Protein AF-A0A1B6M1L8-F1 (afdb_monomer)

Radius of gyration: 49.93 Å; Cα contacts (8 Å, |Δi|>4): 159; chains: 1; bounding box: 128×31×107 Å

Secondary structure (DSSP, 8-state):
-EEETTTTEEEPPPTTEEEESSSSTTSEEEEPTT-EEETTTTEEEPBP-TT--SS-BPBPTTT--B-S--GGG-----HHHHHHHHHHHHHHHHHHHHHHHHHHHHHHHHHHHHHHHHHHHHHHHHHHHHHHHHHHHHT---PPP--------------------------

Structure (mmCIF, N/CA/C/O backbone):
data_AF-A0A1B6M1L8-F1
#
_entry.id   AF-A0A1B6M1L8-F1
#
loop_
_atom_site.group_PDB
_atom_site.id
_atom_site.type_symbol
_atom_site.label_atom_id
_atom_site.label_alt_id
_atom_site.label_comp_id
_atom_site.label_asym_id
_atom_site.label_entity_id
_atom_site.label_seq_id
_atom_site.pdbx_PDB_ins_code
_atom_site.Cartn_x
_atom_site.Cartn_y
_atom_site.Cartn_z
_atom_site.occupancy
_atom_site.B_iso_or_equiv
_atom_site.auth_seq_id
_atom_site.auth_comp_id
_atom_site.auth_asym_id
_atom_site.auth_atom_id
_atom_site.pdbx_PDB_model_num
ATOM 1 N N . GLN A 1 1 ? -2.623 5.734 -15.843 1.00 91.81 1 GLN A N 1
ATOM 2 C CA . GLN A 1 1 ? -3.481 6.559 -14.966 1.00 91.81 1 GLN A CA 1
ATOM 3 C C . GLN A 1 1 ? -4.361 5.605 -14.176 1.00 91.81 1 GLN A C 1
ATOM 5 O O . GLN A 1 1 ? -4.711 4.572 -14.736 1.00 91.81 1 GLN A O 1
ATOM 10 N N . TYR A 1 2 ? -4.683 5.914 -12.923 1.00 94.75 2 TYR A N 1
ATOM 11 C CA . TYR A 1 2 ? -5.640 5.148 -12.122 1.00 94.75 2 TYR A CA 1
ATOM 12 C C . TYR A 1 2 ? -6.739 6.077 -11.604 1.00 94.75 2 TYR A C 1
ATOM 14 O O . TYR A 1 2 ? -6.534 7.287 -11.491 1.00 94.75 2 TYR A O 1
ATOM 22 N N . TYR A 1 3 ? -7.908 5.514 -11.327 1.00 96.12 3 TYR A N 1
ATOM 23 C CA . TYR A 1 3 ? -9.017 6.248 -10.734 1.00 96.12 3 TYR A CA 1
ATOM 24 C C . TYR A 1 3 ? -8.906 6.211 -9.210 1.00 96.12 3 TYR A C 1
ATOM 26 O O . TYR A 1 3 ? -8.749 5.129 -8.648 1.00 96.12 3 TYR A O 1
ATOM 34 N N . ASP A 1 4 ? -8.984 7.369 -8.554 1.00 95.81 4 ASP A N 1
ATOM 35 C CA . ASP A 1 4 ? -8.888 7.493 -7.098 1.00 95.81 4 ASP A CA 1
ATOM 36 C C . ASP A 1 4 ? -10.272 7.797 -6.486 1.00 95.81 4 ASP A C 1
ATOM 38 O O . ASP A 1 4 ? -10.700 8.956 -6.507 1.00 95.81 4 ASP A O 1
ATOM 42 N N . PRO A 1 5 ? -11.000 6.800 -5.938 1.00 93.69 5 PRO A N 1
ATOM 43 C CA . PRO A 1 5 ? -12.381 6.981 -5.477 1.00 93.69 5 PRO A CA 1
ATOM 44 C C . PRO A 1 5 ? -12.581 8.066 -4.401 1.00 93.69 5 PRO A C 1
ATOM 46 O O . PRO A 1 5 ? -13.566 8.801 -4.502 1.00 93.69 5 PRO A O 1
ATOM 49 N N . PRO A 1 6 ? -11.683 8.230 -3.404 1.00 93.44 6 PRO A N 1
ATOM 50 C CA . PRO A 1 6 ? -11.754 9.318 -2.429 1.00 93.44 6 PRO A CA 1
ATOM 51 C C . PRO A 1 6 ? -11.727 10.718 -3.044 1.00 93.44 6 PRO A C 1
ATOM 53 O O . PRO A 1 6 ? -12.376 11.620 -2.522 1.00 93.44 6 PRO A O 1
ATOM 56 N N . THR A 1 7 ? -10.977 10.917 -4.133 1.00 94.50 7 THR A N 1
ATOM 57 C CA . THR A 1 7 ? -10.842 12.237 -4.771 1.00 94.50 7 THR A C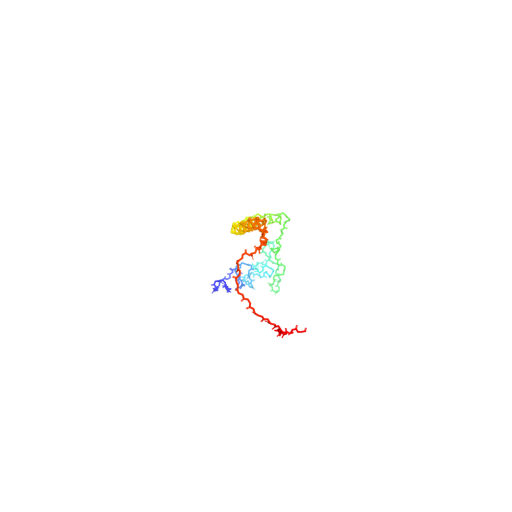A 1
ATOM 58 C C . THR A 1 7 ? -11.657 12.383 -6.055 1.00 94.50 7 THR A C 1
ATOM 60 O O . THR A 1 7 ? -11.756 13.489 -6.573 1.00 94.50 7 THR A O 1
ATOM 63 N N . GLN A 1 8 ? -12.273 11.299 -6.546 1.00 96.00 8 GLN A N 1
ATOM 64 C CA . GLN A 1 8 ? -13.060 11.248 -7.789 1.00 96.00 8 GLN A CA 1
ATOM 65 C C . GLN A 1 8 ? -12.276 11.758 -9.014 1.00 96.00 8 GLN A C 1
ATOM 67 O O . GLN A 1 8 ? -12.839 12.307 -9.959 1.00 96.00 8 GLN A O 1
ATOM 72 N N . LEU A 1 9 ? -10.951 11.598 -8.993 1.00 95.69 9 LEU A N 1
ATOM 73 C CA . LEU A 1 9 ? -10.034 12.117 -10.004 1.00 95.69 9 LEU A CA 1
ATOM 74 C C . LEU A 1 9 ? -9.172 10.989 -10.565 1.00 95.69 9 LEU A C 1
ATOM 76 O O . LEU A 1 9 ? -8.785 10.053 -9.862 1.00 95.69 9 LEU A O 1
ATOM 80 N N . CYS A 1 10 ? -8.815 11.112 -11.839 1.00 95.81 10 CYS A N 1
ATOM 81 C CA . CYS A 1 10 ? -7.878 10.200 -12.474 1.00 95.81 10 CYS A CA 1
ATOM 82 C C . CYS A 1 10 ? -6.443 10.698 -12.253 1.00 95.81 10 CYS A C 1
ATOM 84 O O . CYS A 1 10 ? -6.027 11.718 -12.811 1.00 95.81 10 CYS A O 1
ATOM 86 N N . LYS A 1 11 ? -5.663 9.968 -11.457 1.00 95.19 11 LYS A N 1
ATOM 87 C CA . LYS A 1 11 ? -4.299 10.346 -11.073 1.00 95.19 11 LYS A CA 1
ATOM 88 C C . LYS A 1 11 ? -3.242 9.603 -11.896 1.00 95.19 11 LYS A C 1
ATOM 90 O O . LYS A 1 11 ? -3.453 8.452 -12.302 1.00 95.19 11 LYS A O 1
ATOM 95 N N . PRO A 1 12 ? -2.099 10.246 -12.193 1.00 95.00 12 PRO A N 1
ATOM 96 C CA . PRO A 1 12 ? -1.007 9.581 -12.891 1.00 95.00 12 PRO A CA 1
ATOM 97 C C . PRO A 1 12 ? -0.438 8.437 -12.042 1.00 95.00 12 PRO A C 1
ATOM 99 O O . PRO A 1 12 ? -0.496 8.460 -10.814 1.00 95.00 12 PRO A O 1
ATOM 102 N N . CYS A 1 13 ? 0.105 7.428 -12.722 1.00 95.62 13 CYS A N 1
ATOM 103 C CA . CYS A 1 13 ? 0.833 6.344 -12.068 1.00 95.62 13 CYS A CA 1
ATOM 104 C C . CYS A 1 13 ? 2.220 6.817 -11.621 1.00 95.62 13 CYS A C 1
ATOM 106 O O . CYS A 1 13 ? 2.690 7.877 -12.037 1.00 95.62 13 CYS A O 1
ATOM 108 N N . HIS A 1 14 ? 2.895 6.002 -10.809 1.00 95.06 14 HIS A N 1
ATOM 109 C CA . HIS A 1 14 ? 4.316 6.194 -10.539 1.00 95.06 14 HIS A CA 1
ATOM 110 C C . HIS A 1 14 ? 5.130 6.183 -11.846 1.00 95.06 14 HIS A C 1
ATOM 112 O O . HIS A 1 14 ? 4.781 5.465 -12.780 1.00 95.06 14 HIS A O 1
ATOM 118 N N . ALA A 1 15 ? 6.226 6.945 -11.909 1.00 93.69 15 ALA A N 1
ATOM 119 C CA . ALA A 1 15 ? 7.001 7.144 -13.140 1.00 93.69 15 ALA A CA 1
ATOM 120 C C . ALA A 1 15 ? 7.583 5.843 -13.731 1.00 93.69 15 ALA A C 1
ATOM 122 O O . ALA A 1 15 ? 7.720 5.715 -14.944 1.00 93.69 15 ALA A O 1
ATOM 123 N N . ALA A 1 16 ? 7.882 4.860 -12.877 1.00 91.81 16 ALA A N 1
ATOM 124 C CA . ALA A 1 16 ? 8.362 3.537 -13.288 1.00 91.81 16 ALA A CA 1
ATOM 125 C C . ALA A 1 16 ? 7.268 2.644 -13.913 1.00 91.81 16 ALA A C 1
ATOM 127 O O . ALA A 1 16 ? 7.559 1.571 -14.439 1.00 91.81 16 ALA A O 1
ATOM 128 N N . CYS A 1 17 ? 6.001 3.055 -13.824 1.00 94.88 17 CYS A N 1
ATOM 129 C CA . CYS A 1 17 ? 4.859 2.199 -14.103 1.00 94.88 17 CYS A CA 1
ATOM 130 C C . CYS A 1 17 ? 4.064 2.730 -15.286 1.00 94.88 17 CYS A C 1
ATOM 132 O O . CYS A 1 17 ? 3.581 3.863 -15.301 1.00 94.88 17 CYS A O 1
ATOM 134 N N . ARG A 1 18 ? 3.879 1.865 -16.282 1.00 94.94 18 ARG A N 1
ATOM 135 C CA . ARG A 1 18 ? 3.040 2.142 -17.447 1.00 94.94 18 ARG A CA 1
ATOM 136 C C . ARG A 1 18 ? 1.561 2.076 -17.076 1.00 94.94 18 ARG A C 1
ATOM 138 O O . ARG A 1 18 ? 0.744 2.839 -17.593 1.00 94.94 18 ARG A O 1
ATOM 145 N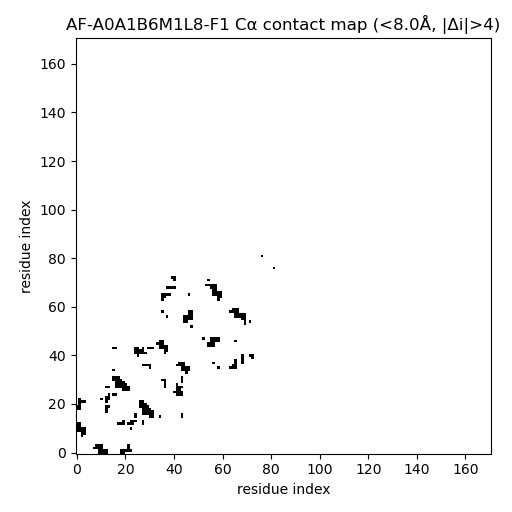 N . SER A 1 19 ? 1.200 1.156 -16.189 1.00 94.56 19 SER A N 1
ATOM 146 C CA . SER A 1 19 ? -0.156 1.010 -15.655 1.00 94.56 19 SER A CA 1
ATOM 147 C C . SER A 1 19 ? -0.101 0.635 -14.180 1.00 94.56 19 SER A C 1
ATOM 149 O O . SER A 1 19 ? 0.861 0.018 -13.719 1.00 94.56 19 SER A O 1
ATOM 151 N N . CYS A 1 20 ? -1.110 1.070 -13.430 1.00 95.69 20 CYS A N 1
ATOM 152 C CA . CYS A 1 20 ? -1.168 0.924 -11.985 1.00 95.69 20 CYS A CA 1
ATOM 153 C C . CYS A 1 20 ? -2.617 0.773 -11.513 1.00 95.69 20 CYS A C 1
ATOM 155 O O . CYS A 1 20 ? -3.537 1.283 -12.155 1.00 95.69 20 CYS A O 1
ATOM 157 N N . SER A 1 21 ? -2.803 0.088 -10.388 1.00 94.81 21 SER A N 1
ATOM 158 C CA . SER A 1 21 ? -4.081 -0.041 -9.678 1.00 94.81 21 SER A CA 1
ATOM 159 C C . SER A 1 21 ? -4.269 1.028 -8.596 1.00 94.81 21 SER A C 1
ATOM 161 O O . SER A 1 21 ? -5.376 1.208 -8.099 1.00 94.81 21 SER A O 1
ATOM 163 N N . GLY A 1 22 ? -3.207 1.754 -8.244 1.00 93.56 22 GLY A N 1
ATOM 164 C CA . GLY A 1 22 ? -3.216 2.747 -7.176 1.00 93.56 22 GLY A CA 1
ATOM 165 C C . GLY A 1 22 ? -2.004 3.673 -7.212 1.00 93.56 22 GLY A C 1
ATOM 166 O O . GLY A 1 22 ? -1.212 3.673 -8.158 1.00 93.56 22 GLY A O 1
ATOM 167 N N . SER A 1 23 ? -1.851 4.469 -6.157 1.00 91.00 23 SER A N 1
ATOM 168 C CA . SER A 1 23 ? -0.697 5.350 -5.976 1.00 91.00 23 SER A CA 1
ATOM 169 C C . SER A 1 23 ? 0.575 4.586 -5.604 1.00 91.00 23 SER A C 1
ATOM 171 O O . SER A 1 23 ? 0.525 3.568 -4.915 1.00 91.00 23 SER A O 1
ATOM 173 N N . GLY A 1 24 ? 1.725 5.160 -5.959 1.00 90.75 24 GLY A N 1
ATOM 174 C CA . GLY A 1 24 ? 3.033 4.714 -5.479 1.00 90.75 24 GLY A CA 1
ATOM 175 C C . GLY A 1 24 ? 3.686 3.607 -6.318 1.00 90.75 24 GLY A C 1
ATOM 176 O O . GLY A 1 24 ? 3.100 3.129 -7.289 1.00 90.75 24 GLY A O 1
ATOM 177 N N . PRO A 1 25 ? 4.930 3.230 -5.971 1.00 89.94 25 PRO A N 1
ATOM 178 C CA . PRO A 1 25 ? 5.754 2.317 -6.767 1.00 89.94 25 PRO A CA 1
ATOM 179 C C . PRO A 1 25 ? 5.391 0.829 -6.619 1.00 89.94 25 PRO A C 1
ATOM 181 O O . PRO A 1 25 ? 5.855 0.034 -7.425 1.00 89.94 25 PRO A O 1
ATOM 184 N N . PHE A 1 26 ? 4.565 0.465 -5.630 1.00 91.62 26 PHE A N 1
ATOM 185 C CA . PHE A 1 26 ? 4.149 -0.917 -5.323 1.00 91.62 26 PHE A CA 1
ATOM 186 C C . PHE A 1 26 ? 2.722 -1.243 -5.790 1.00 91.62 26 PHE A C 1
ATOM 188 O O . PHE A 1 26 ? 2.134 -2.237 -5.383 1.00 91.62 26 PHE A O 1
ATOM 195 N N . SER A 1 27 ? 2.117 -0.369 -6.595 1.00 94.00 27 SER A N 1
ATOM 196 C CA . SER A 1 27 ? 0.744 -0.536 -7.095 1.00 94.00 27 SER A CA 1
ATOM 197 C C . SER A 1 27 ? 0.732 -0.769 -8.602 1.00 94.00 27 SER A C 1
ATOM 199 O O . SER A 1 27 ? -0.206 -0.374 -9.299 1.00 94.00 27 SER A O 1
ATOM 201 N N . CYS A 1 28 ? 1.816 -1.315 -9.142 1.00 93.62 28 CYS A N 1
ATOM 202 C CA . CYS A 1 28 ? 2.042 -1.378 -10.573 1.00 93.62 28 CYS A CA 1
ATOM 203 C C . CYS A 1 28 ? 1.505 -2.684 -11.152 1.00 93.62 28 CYS A C 1
ATOM 205 O O . CYS A 1 28 ? 1.623 -3.757 -10.563 1.00 93.62 28 CYS A O 1
ATOM 207 N N . THR A 1 29 ? 0.869 -2.562 -12.315 1.00 93.75 29 THR A N 1
ATOM 208 C CA . THR A 1 29 ? 0.286 -3.685 -13.064 1.00 93.75 29 THR A CA 1
ATOM 209 C C . THR A 1 29 ? 0.966 -3.884 -14.412 1.00 93.75 29 THR A C 1
ATOM 211 O O . THR A 1 29 ? 0.877 -4.959 -14.992 1.00 93.75 29 THR A O 1
ATOM 214 N N . ALA A 1 30 ? 1.670 -2.864 -14.909 1.00 91.94 30 ALA A N 1
ATOM 215 C CA . ALA A 1 30 ? 2.555 -2.970 -16.059 1.00 91.94 30 ALA A CA 1
ATOM 216 C C . ALA A 1 30 ? 3.700 -1.963 -15.933 1.00 91.94 30 ALA A C 1
ATOM 218 O O . ALA A 1 30 ? 3.494 -0.822 -15.503 1.00 91.94 30 ALA A O 1
ATOM 219 N N . CYS A 1 31 ? 4.890 -2.365 -16.368 1.00 92.38 31 CYS A N 1
ATOM 220 C CA . CYS A 1 31 ? 6.100 -1.556 -16.274 1.00 92.38 31 CYS A CA 1
ATOM 221 C C . CYS A 1 31 ? 6.432 -0.852 -17.585 1.00 92.38 31 CYS A C 1
ATOM 223 O O . CYS A 1 31 ? 6.017 -1.265 -18.673 1.00 92.38 31 CYS A O 1
ATOM 225 N N . THR A 1 32 ? 7.145 0.264 -17.473 1.00 92.50 32 THR A N 1
ATOM 226 C CA . THR A 1 32 ? 7.774 0.900 -18.629 1.00 92.50 32 THR A CA 1
ATOM 227 C C . THR A 1 32 ? 9.048 0.137 -18.984 1.00 92.50 32 THR A C 1
ATOM 229 O O . THR A 1 32 ? 9.798 -0.272 -18.106 1.00 92.50 32 THR A O 1
ATOM 232 N N . TYR A 1 33 ? 9.309 -0.070 -20.275 1.00 88.44 33 TYR A N 1
ATOM 233 C CA . TYR A 1 33 ? 10.569 -0.668 -20.724 1.00 88.44 33 TYR A CA 1
ATOM 234 C C . TYR A 1 33 ? 11.746 0.249 -20.337 1.00 88.44 33 TYR A C 1
ATOM 236 O O . TYR A 1 33 ? 11.612 1.465 -20.514 1.00 88.44 33 TYR A O 1
ATOM 244 N N . PRO A 1 34 ? 12.888 -0.267 -19.837 1.00 88.19 34 PRO A N 1
ATOM 245 C CA . PRO A 1 34 ? 13.320 -1.674 -19.746 1.00 88.19 34 PRO A CA 1
ATOM 246 C C . PRO A 1 34 ? 13.057 -2.356 -18.385 1.00 88.19 34 PRO A C 1
ATOM 248 O O . PRO A 1 34 ? 13.778 -3.277 -18.010 1.00 88.19 34 PRO A O 1
ATOM 251 N N . LEU A 1 35 ? 12.090 -1.880 -17.597 1.00 90.00 35 LEU A N 1
ATOM 252 C CA . LEU A 1 35 ? 11.770 -2.468 -16.298 1.00 90.00 35 LEU A CA 1
ATOM 253 C C . LEU A 1 35 ? 10.774 -3.617 -16.450 1.00 90.00 35 LEU A C 1
ATOM 255 O O . LEU A 1 35 ? 9.893 -3.600 -17.314 1.00 90.00 35 LEU A O 1
ATOM 259 N N . HIS A 1 36 ? 10.883 -4.577 -15.541 1.00 89.38 36 HIS A N 1
ATOM 260 C CA . HIS A 1 36 ? 10.062 -5.775 -15.493 1.00 89.38 36 HIS A CA 1
ATOM 261 C C . HIS A 1 36 ? 9.195 -5.771 -14.237 1.00 89.38 36 HIS A C 1
ATOM 263 O O . HIS A 1 36 ? 9.572 -5.218 -13.199 1.00 89.38 36 HIS A O 1
ATOM 269 N N . LEU A 1 37 ? 7.997 -6.345 -14.359 1.00 88.94 37 LEU A N 1
ATOM 270 C CA . LEU A 1 37 ? 7.039 -6.393 -13.265 1.00 88.94 37 LEU A CA 1
ATOM 271 C C . LEU A 1 37 ? 7.422 -7.505 -12.295 1.00 88.94 37 LEU A C 1
ATOM 273 O O . LEU A 1 37 ? 7.330 -8.684 -12.622 1.00 88.94 37 LEU A O 1
ATOM 277 N N . ASP A 1 38 ? 7.792 -7.109 -11.086 1.00 87.88 38 ASP A N 1
ATOM 278 C CA . ASP A 1 38 ? 7.825 -7.992 -9.936 1.00 87.88 38 ASP A CA 1
ATOM 279 C C . ASP A 1 38 ? 6.386 -8.170 -9.438 1.00 87.88 38 ASP A C 1
ATOM 281 O O . ASP A 1 38 ? 5.815 -7.292 -8.785 1.00 87.88 38 ASP A O 1
ATOM 285 N N . THR A 1 39 ? 5.791 -9.312 -9.772 1.00 84.69 39 THR A N 1
ATOM 286 C CA . THR A 1 39 ? 4.410 -9.656 -9.411 1.00 84.69 39 THR A CA 1
ATOM 287 C C . THR A 1 39 ? 4.225 -9.924 -7.919 1.00 84.69 39 THR A C 1
ATOM 289 O O . THR A 1 39 ? 3.098 -9.848 -7.437 1.00 84.69 39 THR A O 1
ATOM 292 N N . LEU A 1 40 ? 5.302 -10.191 -7.174 1.00 81.88 40 LEU A N 1
ATOM 293 C CA . LEU A 1 40 ? 5.251 -10.457 -5.736 1.00 81.88 40 LEU A CA 1
ATOM 294 C C . LEU A 1 40 ? 5.117 -9.164 -4.927 1.00 81.88 40 LEU A C 1
ATOM 296 O O . LEU A 1 40 ? 4.387 -9.124 -3.940 1.00 81.88 40 LEU A O 1
ATOM 300 N N . ASN A 1 41 ? 5.823 -8.115 -5.351 1.00 84.31 41 ASN A N 1
ATOM 301 C CA . ASN A 1 41 ? 5.828 -6.812 -4.679 1.00 84.31 41 ASN A CA 1
ATOM 302 C C . ASN A 1 41 ? 5.053 -5.733 -5.459 1.00 84.31 41 ASN A C 1
ATOM 304 O O . ASN A 1 41 ? 5.040 -4.571 -5.051 1.00 84.31 41 ASN A O 1
ATOM 308 N N . ASN A 1 42 ? 4.434 -6.099 -6.590 1.00 90.19 42 ASN A N 1
ATOM 309 C CA . ASN A 1 42 ? 3.716 -5.201 -7.501 1.00 90.19 42 ASN A CA 1
ATOM 310 C C . ASN A 1 42 ? 4.528 -3.952 -7.888 1.00 90.19 42 ASN A C 1
ATOM 312 O O . ASN A 1 42 ? 3.991 -2.848 -8.021 1.00 90.19 42 ASN A O 1
ATOM 316 N N . GLN A 1 43 ? 5.834 -4.130 -8.082 1.00 90.19 43 GLN A N 1
ATOM 317 C CA . GLN A 1 43 ? 6.777 -3.054 -8.378 1.00 90.19 43 GLN A CA 1
ATOM 318 C C . GLN A 1 43 ? 7.518 -3.304 -9.687 1.00 90.19 43 GLN A C 1
ATOM 320 O O . GLN A 1 43 ? 7.609 -4.428 -10.171 1.00 90.19 43 GLN A O 1
ATOM 325 N N . CYS A 1 44 ? 8.080 -2.243 -10.255 1.00 91.12 44 CYS A N 1
ATOM 326 C CA . CYS A 1 44 ? 8.889 -2.328 -11.464 1.00 91.12 44 CYS A CA 1
ATOM 327 C C . CYS A 1 44 ? 10.373 -2.288 -11.108 1.00 91.12 44 CYS A C 1
ATOM 329 O O . CYS A 1 44 ? 10.828 -1.323 -10.493 1.00 91.12 44 CYS A O 1
ATOM 331 N N . VAL A 1 45 ? 11.119 -3.317 -11.509 1.00 89.75 45 VAL A N 1
ATOM 332 C CA . VAL A 1 45 ? 12.559 -3.461 -11.235 1.00 89.75 45 VAL A CA 1
ATOM 333 C C . VAL A 1 45 ? 13.324 -3.874 -12.490 1.00 89.75 45 VAL A C 1
ATOM 335 O O . VAL A 1 45 ? 12.747 -4.480 -13.395 1.00 89.75 45 VAL A O 1
ATOM 338 N N . PRO A 1 46 ? 14.622 -3.548 -12.586 1.00 89.75 46 PRO A N 1
ATOM 339 C CA . PRO A 1 46 ? 15.468 -4.064 -13.652 1.00 89.75 46 PRO A CA 1
ATOM 340 C C . PRO A 1 46 ? 15.806 -5.546 -13.434 1.00 89.75 46 PRO A C 1
ATOM 342 O O . PRO A 1 46 ? 15.766 -6.066 -12.313 1.00 89.75 46 PRO A O 1
ATOM 345 N N . CYS A 1 47 ? 16.223 -6.211 -14.511 1.00 86.88 47 CYS A N 1
ATOM 346 C CA . CYS A 1 47 ? 16.830 -7.533 -14.410 1.00 86.88 47 CYS A CA 1
ATOM 347 C C . CYS A 1 47 ? 18.183 -7.455 -13.697 1.00 86.88 47 CYS A C 1
ATOM 349 O O . CYS A 1 47 ? 18.979 -6.546 -13.947 1.00 86.88 47 CYS A O 1
ATOM 351 N N . CYS A 1 48 ? 18.463 -8.424 -12.828 1.00 86.44 48 CYS A N 1
ATOM 352 C CA . CYS A 1 48 ? 19.736 -8.501 -12.127 1.00 86.44 48 CYS A CA 1
ATOM 353 C C . CYS A 1 48 ? 20.904 -8.666 -13.107 1.00 86.44 48 CYS A C 1
ATOM 355 O O . CYS A 1 48 ? 20.891 -9.519 -13.994 1.00 86.44 48 CYS A O 1
ATOM 357 N N . THR A 1 49 ? 21.948 -7.874 -12.892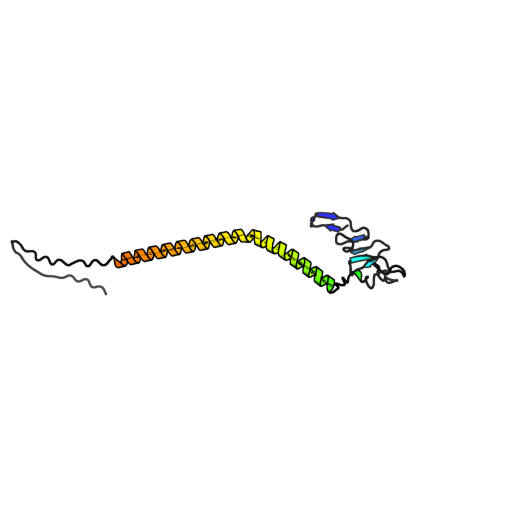 1.00 83.25 49 THR A N 1
ATOM 358 C CA . THR A 1 49 ? 23.258 -8.001 -13.537 1.00 83.25 49 THR A CA 1
ATOM 359 C C . THR A 1 49 ? 24.297 -8.432 -12.498 1.00 83.25 49 THR A C 1
ATOM 361 O O . THR A 1 49 ? 24.025 -8.389 -11.301 1.00 83.25 49 THR A O 1
ATOM 364 N N . GLN A 1 50 ? 25.507 -8.819 -12.919 1.00 74.75 50 GLN A N 1
ATOM 365 C CA . GLN A 1 50 ? 26.577 -9.232 -11.988 1.00 74.75 50 GLN A CA 1
ATOM 366 C C . GLN A 1 50 ? 26.926 -8.167 -10.930 1.00 74.75 50 GLN A C 1
ATOM 368 O O . GLN A 1 50 ? 27.462 -8.511 -9.881 1.00 74.75 50 GLN A O 1
ATOM 373 N N . THR A 1 51 ? 26.634 -6.890 -11.188 1.00 68.94 51 THR A N 1
ATOM 374 C CA . THR A 1 51 ? 26.958 -5.770 -10.294 1.00 68.94 51 THR A CA 1
ATOM 375 C C . THR A 1 51 ? 25.773 -5.289 -9.458 1.00 68.94 51 THR A C 1
ATOM 377 O O . THR A 1 51 ? 25.977 -4.621 -8.447 1.00 68.94 51 THR A O 1
ATOM 380 N N . THR A 1 52 ? 24.538 -5.620 -9.843 1.00 65.69 52 THR A N 1
ATOM 381 C CA . THR A 1 52 ? 23.316 -5.181 -9.155 1.00 65.69 52 THR A CA 1
ATOM 382 C C . THR A 1 52 ? 22.687 -6.369 -8.441 1.00 65.69 52 THR A C 1
ATOM 384 O O . THR A 1 52 ? 21.969 -7.154 -9.056 1.00 65.69 52 THR A O 1
ATOM 387 N N . THR A 1 53 ? 22.974 -6.510 -7.149 1.00 63.75 53 THR A N 1
ATOM 388 C CA . THR A 1 53 ? 22.485 -7.621 -6.312 1.00 63.75 53 THR A CA 1
ATOM 389 C C . THR A 1 53 ? 21.291 -7.246 -5.433 1.00 63.75 53 THR A C 1
ATOM 391 O O . THR A 1 53 ? 20.665 -8.127 -4.850 1.00 63.75 53 THR A O 1
ATOM 394 N N . HIS A 1 54 ? 20.976 -5.954 -5.326 1.00 69.19 54 HIS A N 1
ATOM 395 C CA . HIS A 1 54 ? 19.879 -5.410 -4.524 1.00 69.19 54 HIS A CA 1
ATOM 396 C C . HIS A 1 54 ? 18.889 -4.686 -5.449 1.00 69.19 54 HIS A C 1
ATOM 398 O O . HIS A 1 54 ? 19.315 -4.031 -6.397 1.00 69.19 54 HIS A O 1
ATOM 404 N N . ASP A 1 55 ? 17.586 -4.837 -5.193 1.00 77.00 55 ASP A N 1
ATOM 405 C CA . ASP A 1 55 ? 16.487 -4.201 -5.944 1.00 77.00 55 ASP A CA 1
ATOM 406 C C . ASP A 1 55 ? 16.432 -4.539 -7.444 1.00 77.00 55 ASP A C 1
ATOM 408 O O . ASP A 1 55 ? 16.147 -3.704 -8.302 1.00 77.00 55 ASP A O 1
ATOM 412 N N . CYS A 1 56 ? 16.680 -5.807 -7.760 1.00 85.56 56 CYS A N 1
ATOM 413 C CA . CYS A 1 56 ? 16.560 -6.372 -9.100 1.00 85.56 56 CYS A CA 1
ATOM 414 C C . CYS A 1 56 ? 15.834 -7.717 -9.045 1.00 85.56 56 CYS A C 1
ATOM 416 O O . CYS A 1 56 ? 15.743 -8.330 -7.974 1.00 85.56 56 CYS A O 1
ATOM 418 N N . CYS A 1 57 ? 15.365 -8.212 -10.187 1.00 86.56 57 CYS A N 1
ATOM 419 C CA . CYS A 1 57 ? 14.849 -9.573 -10.260 1.00 86.56 57 CYS A CA 1
ATOM 420 C C . CYS A 1 57 ? 15.512 -10.437 -11.326 1.00 86.56 57 CYS A C 1
ATOM 422 O O . CYS A 1 57 ? 16.142 -9.940 -12.260 1.00 86.56 57 CYS A O 1
ATOM 424 N N . SER A 1 58 ? 15.412 -11.755 -11.156 1.00 86.25 58 SER A N 1
ATOM 425 C CA . SER A 1 58 ? 15.921 -12.692 -12.149 1.00 86.25 58 SER A CA 1
ATOM 426 C C . SER A 1 58 ? 14.896 -12.807 -13.273 1.00 86.25 58 SER A C 1
ATOM 428 O O . SER A 1 58 ? 13.750 -13.178 -13.053 1.00 86.25 58 SER A O 1
ATOM 430 N N . CYS A 1 59 ? 15.289 -12.393 -14.471 1.00 86.12 59 CYS A N 1
ATOM 431 C CA . CYS A 1 59 ? 14.410 -12.406 -15.631 1.00 86.12 59 CYS A CA 1
ATOM 432 C C . CYS A 1 59 ? 14.647 -13.664 -16.457 1.00 86.12 59 CYS A C 1
ATOM 434 O O . CYS A 1 59 ? 15.800 -14.042 -16.695 1.00 86.12 59 CYS A O 1
ATOM 436 N N . ASP A 1 60 ? 13.565 -14.263 -16.935 1.00 83.25 60 ASP A N 1
ATOM 437 C CA . ASP A 1 60 ? 13.634 -15.280 -17.973 1.00 83.25 60 ASP A CA 1
ATOM 438 C C . ASP A 1 60 ? 13.990 -14.641 -19.328 1.00 83.25 60 ASP A C 1
ATOM 440 O O . ASP A 1 60 ? 13.546 -13.534 -19.651 1.00 83.25 60 ASP A O 1
ATOM 444 N N . LYS A 1 61 ? 14.840 -15.316 -20.110 1.00 74.38 61 LYS A N 1
ATOM 445 C CA . LYS A 1 61 ? 15.375 -14.770 -21.368 1.00 74.38 61 LYS A CA 1
ATOM 446 C C . LYS A 1 61 ? 14.374 -14.808 -22.521 1.00 74.38 61 LYS A C 1
ATOM 448 O O . LYS A 1 61 ? 14.528 -14.008 -23.442 1.00 74.38 61 LYS A O 1
ATOM 453 N N . ASP A 1 62 ? 13.388 -15.699 -22.473 1.00 72.06 62 ASP A N 1
ATOM 454 C CA . ASP A 1 62 ? 12.443 -15.923 -23.566 1.00 72.06 62 ASP A CA 1
ATOM 455 C C . ASP A 1 62 ? 11.137 -15.150 -23.340 1.00 72.06 62 ASP A C 1
ATOM 457 O O . ASP A 1 62 ? 10.570 -14.600 -24.287 1.00 72.06 62 ASP A O 1
ATOM 461 N N . THR A 1 63 ? 10.676 -15.043 -22.089 1.00 75.56 63 THR A N 1
ATOM 462 C CA . THR A 1 63 ? 9.433 -14.323 -21.751 1.00 75.56 63 THR A CA 1
ATOM 463 C C . THR A 1 63 ? 9.663 -12.888 -21.279 1.00 75.56 63 THR A C 1
ATOM 465 O O . THR A 1 63 ? 8.739 -12.072 -21.320 1.00 75.56 63 THR A O 1
ATOM 468 N N . GLY A 1 64 ? 10.877 -12.553 -20.820 1.00 68.00 64 GLY A N 1
ATOM 469 C CA . GLY A 1 64 ? 11.137 -11.290 -20.124 1.00 68.00 64 GLY A CA 1
ATOM 470 C C . GLY A 1 64 ? 10.349 -11.177 -18.816 1.00 68.00 64 GLY A C 1
ATOM 471 O O . GLY A 1 64 ? 10.143 -10.074 -18.308 1.00 68.00 64 GLY A O 1
ATOM 472 N N . GLU A 1 65 ? 9.856 -12.296 -18.288 1.00 74.12 65 GLU A N 1
ATOM 473 C CA . GLU A 1 65 ? 9.104 -12.337 -17.046 1.00 74.12 65 GLU A CA 1
ATOM 474 C C . GLU A 1 65 ? 10.053 -12.502 -15.857 1.00 74.12 65 GLU A C 1
ATOM 476 O O . GLU A 1 65 ? 11.099 -13.149 -15.926 1.00 74.12 65 GLU A O 1
ATOM 481 N N . CYS A 1 66 ? 9.691 -11.865 -14.754 1.00 82.44 66 CYS A N 1
ATOM 482 C CA . CYS A 1 66 ? 10.468 -11.817 -13.532 1.00 82.44 66 CYS A CA 1
ATOM 483 C C . CYS A 1 66 ? 10.211 -13.099 -12.716 1.00 82.44 66 CYS A C 1
ATOM 485 O O . CYS A 1 66 ? 9.212 -13.209 -12.007 1.00 82.44 66 CYS A O 1
ATOM 487 N N . HIS A 1 67 ? 11.102 -14.084 -12.821 1.00 78.56 67 HIS A N 1
ATOM 488 C CA . HIS A 1 67 ? 11.055 -15.328 -12.057 1.00 78.56 67 HIS A CA 1
ATOM 489 C C . HIS A 1 67 ? 11.951 -15.190 -10.823 1.00 78.56 67 HIS A C 1
ATOM 491 O O . HIS A 1 67 ? 13.159 -15.071 -10.950 1.00 78.56 67 HIS A O 1
ATOM 497 N N . ASN A 1 68 ? 11.386 -15.257 -9.616 1.00 68.25 68 ASN A N 1
ATOM 498 C CA . ASN A 1 68 ? 12.094 -15.026 -8.346 1.00 68.25 68 ASN A CA 1
ATOM 499 C C . ASN A 1 68 ? 12.355 -13.531 -8.078 1.00 68.25 68 ASN A C 1
ATOM 501 O O . ASN A 1 68 ? 13.470 -13.013 -8.188 1.00 68.25 68 ASN A O 1
ATOM 505 N N . SER A 1 69 ? 11.272 -12.842 -7.725 1.00 61.97 69 SER A N 1
ATOM 506 C CA . SER A 1 69 ? 11.265 -11.501 -7.153 1.00 61.97 69 SER A CA 1
ATOM 507 C C . SER A 1 69 ? 12.320 -11.344 -6.063 1.00 61.97 69 SER A C 1
ATOM 509 O O . SER A 1 69 ? 12.499 -12.236 -5.228 1.00 61.97 69 SER A O 1
ATOM 511 N N . SER A 1 70 ? 13.014 -10.203 -6.068 1.00 60.56 70 SER A N 1
ATOM 512 C CA . SER A 1 70 ? 14.028 -9.886 -5.063 1.00 60.56 70 SER A CA 1
ATOM 513 C C . SER A 1 70 ? 13.472 -10.124 -3.650 1.00 60.56 70 SER A C 1
ATOM 515 O O . SER A 1 70 ? 12.292 -9.845 -3.411 1.00 60.56 70 SER A O 1
ATOM 517 N N . PRO A 1 71 ? 14.289 -10.553 -2.668 1.00 56.81 71 PRO A N 1
ATOM 518 C CA . PRO A 1 71 ? 13.863 -10.761 -1.279 1.00 56.81 71 PRO A CA 1
ATOM 519 C C . PRO A 1 71 ? 13.289 -9.522 -0.563 1.00 56.81 71 PRO A C 1
ATOM 521 O O . PRO A 1 71 ? 13.011 -9.603 0.632 1.00 56.81 71 PRO A O 1
ATOM 524 N N . ALA A 1 72 ? 13.087 -8.397 -1.256 1.00 54.31 72 ALA A N 1
ATOM 525 C CA . ALA A 1 72 ? 12.505 -7.154 -0.757 1.00 54.31 72 ALA A CA 1
ATOM 526 C C . ALA A 1 72 ? 11.112 -7.326 -0.109 1.00 54.31 72 ALA A C 1
ATOM 528 O O . ALA A 1 72 ? 10.696 -6.474 0.673 1.00 54.31 72 ALA A O 1
ATOM 529 N N . GLY A 1 73 ? 10.430 -8.454 -0.349 1.00 53.78 73 GLY A N 1
ATOM 530 C CA . GLY A 1 73 ? 9.168 -8.821 0.307 1.00 53.78 73 GLY A CA 1
ATOM 531 C C . GLY A 1 73 ? 9.302 -9.585 1.634 1.00 53.78 73 GLY A C 1
ATOM 532 O O . GLY A 1 73 ? 8.312 -9.768 2.341 1.00 53.78 73 GLY A O 1
ATOM 533 N N . LYS A 1 74 ? 10.503 -10.026 2.034 1.00 51.56 74 LYS A N 1
ATOM 534 C CA . LYS A 1 74 ? 10.742 -10.540 3.392 1.00 51.56 74 LYS A CA 1
ATOM 535 C C . LYS A 1 74 ? 11.266 -9.391 4.236 1.00 51.56 74 LYS A C 1
ATOM 537 O O . LYS A 1 74 ? 12.473 -9.227 4.403 1.00 51.56 74 LYS A O 1
ATOM 542 N N . ARG A 1 75 ? 10.352 -8.632 4.849 1.00 59.03 75 ARG A N 1
ATOM 543 C CA . ARG A 1 75 ? 10.675 -7.948 6.106 1.00 59.03 75 ARG A CA 1
ATOM 544 C C . ARG A 1 75 ? 11.176 -9.024 7.061 1.00 59.03 75 ARG A C 1
ATOM 546 O O . ARG A 1 75 ? 10.390 -9.754 7.662 1.00 59.03 75 ARG A O 1
ATOM 553 N N . ARG A 1 76 ? 12.493 -9.178 7.152 1.00 49.50 76 ARG A N 1
ATOM 554 C CA . ARG A 1 76 ? 13.130 -9.933 8.219 1.00 49.50 76 ARG A CA 1
ATOM 555 C C . ARG A 1 76 ? 12.919 -9.069 9.453 1.00 49.50 76 ARG A C 1
ATOM 557 O O . ARG A 1 76 ? 13.770 -8.261 9.790 1.00 49.50 76 ARG A O 1
ATOM 564 N N . ILE A 1 77 ? 11.745 -9.189 10.069 1.00 55.12 77 ILE A N 1
ATOM 565 C CA . ILE A 1 77 ? 11.584 -8.850 11.477 1.00 55.12 77 ILE A CA 1
ATOM 566 C C . ILE A 1 77 ? 12.624 -9.720 12.176 1.00 55.12 77 ILE A C 1
ATOM 568 O O . ILE A 1 77 ? 12.427 -10.921 12.357 1.00 55.12 77 ILE A O 1
ATOM 572 N N . THR A 1 78 ? 13.792 -9.151 12.471 1.00 55.44 78 THR A N 1
ATOM 573 C CA . THR A 1 78 ? 14.609 -9.713 13.537 1.00 55.44 78 THR A CA 1
ATOM 574 C C . THR A 1 78 ? 13.726 -9.678 14.781 1.00 55.44 78 THR A C 1
ATOM 576 O O . THR A 1 78 ? 12.895 -8.776 14.934 1.00 55.44 78 THR A O 1
ATOM 579 N N . SER A 1 79 ? 13.841 -10.678 15.652 1.00 58.62 79 SER A N 1
ATOM 580 C CA . SER A 1 79 ? 13.113 -10.704 16.928 1.00 58.62 79 SER A CA 1
ATOM 581 C C . SER A 1 79 ? 13.237 -9.370 17.679 1.00 58.62 79 SER A C 1
ATOM 583 O O . SER A 1 79 ? 12.284 -8.915 18.294 1.00 58.62 79 SER A O 1
ATOM 585 N N . GLU A 1 80 ? 14.362 -8.675 17.503 1.00 57.75 80 GLU A N 1
ATOM 586 C CA . GLU A 1 80 ? 14.640 -7.337 18.032 1.00 57.75 80 GLU A CA 1
ATOM 587 C C . GLU A 1 80 ? 13.735 -6.223 17.455 1.00 57.75 80 GLU A C 1
ATOM 589 O O . GLU A 1 80 ? 13.365 -5.297 18.175 1.00 57.75 80 GLU A O 1
ATOM 594 N N . GLN A 1 81 ? 13.352 -6.285 16.172 1.00 59.00 81 GLN A N 1
ATOM 595 C CA . GLN A 1 81 ? 12.412 -5.335 15.552 1.00 59.00 81 GLN A CA 1
ATOM 596 C C . GLN A 1 81 ? 10.949 -5.685 15.848 1.00 59.00 81 GLN A C 1
ATOM 598 O O . GLN A 1 81 ? 10.132 -4.778 15.990 1.00 59.00 81 GLN A O 1
ATOM 603 N N . ALA A 1 82 ? 10.621 -6.973 15.990 1.00 54.25 82 ALA A N 1
ATOM 604 C CA . ALA A 1 82 ? 9.303 -7.403 16.458 1.00 54.25 82 ALA A CA 1
ATOM 605 C C . ALA A 1 82 ? 9.054 -6.971 17.916 1.00 54.25 82 ALA A C 1
ATOM 607 O O . ALA A 1 82 ? 7.933 -6.609 18.265 1.00 54.25 82 ALA A O 1
ATOM 608 N N . GLU A 1 83 ? 10.096 -6.931 18.749 1.00 54.03 83 GLU A N 1
ATOM 609 C CA . GLU A 1 83 ? 10.006 -6.460 20.135 1.00 54.03 83 GLU A CA 1
ATOM 610 C C . GLU A 1 83 ? 9.870 -4.930 20.229 1.00 54.03 83 GLU A C 1
ATOM 612 O O . GLU A 1 83 ? 9.059 -4.427 21.005 1.00 54.03 83 GLU A O 1
ATOM 617 N N . ARG A 1 84 ? 10.568 -4.174 19.367 1.00 54.09 84 ARG A N 1
ATOM 618 C CA . ARG A 1 84 ? 10.426 -2.705 19.302 1.00 54.09 84 ARG A CA 1
ATOM 619 C C . ARG A 1 84 ? 9.104 -2.240 18.683 1.00 54.09 84 ARG A C 1
ATOM 621 O O . ARG A 1 84 ? 8.565 -1.241 19.141 1.00 54.09 84 ARG A O 1
ATOM 628 N N . ALA A 1 85 ? 8.557 -2.960 17.701 1.00 53.75 85 ALA A N 1
ATOM 629 C CA . ALA A 1 85 ? 7.246 -2.641 17.127 1.00 53.75 85 ALA A CA 1
ATOM 630 C C . ALA A 1 85 ? 6.094 -2.901 18.117 1.00 53.75 85 ALA A C 1
ATOM 632 O O . ALA A 1 85 ? 5.154 -2.117 18.170 1.00 53.75 85 ALA A O 1
ATOM 633 N N . ASN A 1 86 ? 6.197 -3.942 18.955 1.00 54.06 86 ASN A N 1
ATOM 634 C CA . ASN A 1 86 ? 5.220 -4.192 20.021 1.00 54.06 86 ASN A CA 1
ATOM 635 C C . ASN A 1 86 ? 5.351 -3.203 21.193 1.00 54.06 86 ASN A C 1
ATOM 637 O O . ASN A 1 86 ? 4.352 -2.894 21.835 1.00 54.06 86 ASN A O 1
ATOM 641 N N . ALA A 1 87 ? 6.550 -2.685 21.480 1.00 54.94 87 ALA A N 1
ATOM 642 C CA . ALA A 1 87 ? 6.737 -1.686 22.535 1.00 54.94 87 ALA A CA 1
ATOM 643 C C . ALA A 1 87 ? 6.116 -0.321 22.172 1.00 54.94 87 ALA A C 1
ATOM 645 O O . ALA A 1 87 ? 5.471 0.297 23.018 1.00 54.94 87 ALA A O 1
ATOM 646 N N . ASP A 1 88 ? 6.243 0.106 20.911 1.00 51.41 88 ASP A N 1
ATOM 647 C CA . ASP A 1 88 ? 5.702 1.388 20.424 1.00 51.41 88 ASP A CA 1
ATOM 648 C C . ASP A 1 88 ? 4.163 1.346 20.270 1.00 51.41 88 ASP A C 1
ATOM 650 O O . ASP A 1 88 ? 3.460 2.327 20.521 1.00 51.41 88 ASP A O 1
ATOM 654 N N . GLU A 1 89 ? 3.602 0.171 19.947 1.00 52.72 89 GLU A N 1
ATOM 655 C CA . GLU A 1 89 ? 2.149 -0.039 19.859 1.00 52.72 89 GLU A CA 1
ATOM 656 C C . GLU A 1 89 ? 1.477 -0.047 21.248 1.00 52.72 89 GLU A C 1
ATOM 658 O O . GLU A 1 89 ? 0.390 0.513 21.418 1.00 52.72 89 GLU A O 1
ATOM 663 N N . ILE A 1 90 ? 2.158 -0.574 22.278 1.00 53.03 90 ILE A N 1
ATOM 664 C CA . ILE A 1 90 ? 1.665 -0.577 23.667 1.00 53.03 90 ILE A CA 1
ATOM 665 C C . ILE A 1 90 ? 1.682 0.838 24.279 1.00 53.03 90 ILE A C 1
ATOM 667 O O . ILE A 1 90 ? 0.760 1.181 25.028 1.00 53.03 90 ILE A O 1
ATOM 671 N N . GLU A 1 91 ? 2.661 1.691 23.951 1.00 57.66 91 GLU A N 1
ATOM 672 C CA . GLU A 1 91 ? 2.715 3.078 24.446 1.00 57.66 91 GLU A CA 1
ATOM 673 C C . GLU A 1 91 ? 1.700 3.986 23.722 1.00 57.66 91 GLU A C 1
ATOM 675 O O . GLU A 1 91 ? 0.936 4.710 24.375 1.00 57.66 91 GLU A O 1
ATOM 680 N N . ALA A 1 92 ? 1.556 3.851 22.397 1.00 52.75 92 ALA A N 1
ATOM 681 C CA . ALA A 1 92 ? 0.542 4.575 21.624 1.00 52.75 92 ALA A CA 1
ATOM 682 C C . ALA A 1 92 ? -0.902 4.165 21.995 1.00 52.75 92 ALA A C 1
ATOM 684 O O . ALA A 1 92 ? -1.785 5.029 22.090 1.00 52.75 92 ALA A O 1
ATOM 685 N N . GLN A 1 93 ? -1.156 2.881 22.291 1.00 55.78 93 GLN A N 1
ATOM 686 C CA . GLN A 1 93 ? -2.453 2.435 22.819 1.00 55.78 93 GLN A CA 1
ATOM 687 C C . GLN A 1 93 ? -2.711 2.922 24.246 1.00 55.78 93 GLN A C 1
ATOM 689 O O . GLN A 1 93 ? -3.864 3.196 24.574 1.00 55.78 93 GLN A O 1
ATOM 694 N N . ARG A 1 94 ? -1.692 3.077 25.102 1.00 54.56 94 ARG A N 1
ATOM 695 C CA . ARG A 1 94 ? -1.876 3.614 26.464 1.00 54.56 94 ARG A CA 1
ATOM 696 C C . ARG A 1 94 ? -2.285 5.082 26.444 1.00 54.56 94 ARG A C 1
ATOM 698 O O . ARG A 1 94 ? -3.200 5.442 27.181 1.00 54.56 94 ARG A O 1
ATOM 705 N N . LEU A 1 95 ? -1.707 5.892 25.558 1.00 51.44 95 LEU A N 1
ATOM 706 C CA . LEU A 1 95 ? -2.122 7.284 25.357 1.00 51.44 95 LEU A CA 1
ATOM 707 C C . LEU A 1 95 ? -3.516 7.385 24.710 1.00 51.44 95 LEU A C 1
ATOM 709 O O . LEU A 1 95 ? -4.352 8.146 25.193 1.00 51.44 95 LEU A O 1
ATOM 713 N N . GLN A 1 96 ? -3.837 6.576 23.693 1.00 54.22 96 GLN A N 1
ATOM 714 C CA . GLN A 1 96 ? -5.157 6.620 23.038 1.00 54.22 96 GLN A CA 1
ATOM 715 C C . GLN A 1 96 ? -6.291 6.011 23.881 1.00 54.22 96 GLN A C 1
ATOM 717 O O . GLN A 1 96 ? -7.406 6.542 23.877 1.00 54.22 96 GLN A O 1
ATOM 722 N N . ALA A 1 97 ? -6.031 4.939 24.635 1.00 52.19 97 ALA A N 1
ATOM 723 C CA . ALA A 1 97 ? -6.992 4.358 25.570 1.00 52.19 97 ALA A CA 1
ATOM 724 C C . ALA A 1 97 ? -7.204 5.274 26.778 1.00 52.19 97 ALA A C 1
ATOM 726 O O . ALA A 1 97 ? -8.353 5.490 27.154 1.00 52.19 97 ALA A O 1
ATOM 727 N N . ALA A 1 98 ? -6.148 5.888 27.327 1.00 52.59 98 ALA A N 1
ATOM 728 C CA . ALA A 1 98 ? -6.291 6.903 28.371 1.00 52.59 98 ALA A CA 1
ATOM 729 C C . ALA A 1 98 ? -7.073 8.126 27.868 1.00 52.59 98 ALA A C 1
ATOM 731 O O . ALA A 1 98 ? -7.933 8.628 28.583 1.00 52.59 98 ALA A O 1
ATOM 732 N N . GLN A 1 99 ? -6.858 8.565 26.624 1.00 49.12 99 GLN A N 1
ATOM 733 C CA . GLN A 1 99 ? -7.527 9.741 26.059 1.00 49.12 99 GLN A CA 1
ATOM 734 C C . GLN A 1 99 ? -8.992 9.480 25.665 1.00 49.12 99 GLN A C 1
ATOM 736 O O . GLN A 1 99 ? -9.840 10.352 25.861 1.00 49.12 99 GLN A O 1
ATOM 741 N N . ARG A 1 100 ? -9.337 8.272 25.187 1.00 49.97 100 ARG A N 1
ATOM 742 C CA . ARG A 1 100 ? -10.740 7.883 24.940 1.00 49.97 100 ARG A CA 1
ATOM 743 C C . ARG A 1 100 ? -11.498 7.533 26.220 1.00 49.97 100 ARG A C 1
ATOM 745 O O . ARG A 1 100 ? -12.659 7.915 26.331 1.00 49.97 100 ARG A O 1
ATOM 752 N N . PHE A 1 101 ? -10.863 6.899 27.209 1.00 51.47 101 PHE A N 1
ATOM 753 C CA . PHE A 1 101 ? -11.469 6.759 28.536 1.00 51.47 101 PHE A CA 1
ATOM 754 C C . PHE A 1 101 ? -11.640 8.132 29.199 1.00 51.47 101 PHE A C 1
ATOM 756 O O . PHE A 1 101 ? -12.721 8.427 29.685 1.00 51.47 101 PHE A O 1
ATOM 763 N N . SER A 1 102 ? -10.656 9.032 29.146 1.00 53.28 102 SER A N 1
ATOM 764 C CA . SER A 1 102 ? -10.741 10.331 29.829 1.00 53.28 102 SER A CA 1
ATOM 765 C C . SER A 1 102 ? -11.856 11.252 29.316 1.00 53.28 102 SER A C 1
ATOM 767 O O . SER A 1 102 ? -12.324 12.088 30.085 1.00 53.28 102 SER A O 1
ATOM 769 N N . ALA A 1 103 ? -12.291 11.133 28.057 1.00 55.34 103 ALA A N 1
ATOM 770 C CA . ALA A 1 103 ? -13.373 11.963 27.518 1.00 55.34 103 ALA A CA 1
ATOM 771 C C . ALA A 1 103 ? -14.782 11.421 27.839 1.00 55.34 103 ALA A C 1
ATOM 773 O O . ALA A 1 103 ? -15.708 12.207 28.025 1.00 55.34 103 ALA A O 1
ATOM 774 N N . PHE A 1 104 ? -14.951 10.096 27.953 1.00 56.81 104 PHE A N 1
ATOM 775 C CA . PHE A 1 104 ? -16.251 9.463 28.242 1.00 56.81 104 PHE A CA 1
ATOM 776 C C . PHE A 1 104 ? -16.464 9.122 29.728 1.00 56.81 104 PHE A C 1
ATOM 778 O O . PHE A 1 104 ? -17.604 9.118 30.192 1.00 56.81 104 PHE A O 1
ATOM 785 N N . VAL A 1 105 ? -15.388 8.914 30.496 1.00 58.59 105 VAL A N 1
ATOM 786 C CA . VAL A 1 105 ? -15.426 8.635 31.942 1.00 58.59 105 VAL A CA 1
ATOM 787 C C . VAL A 1 105 ? -16.082 9.742 32.777 1.00 58.59 105 VAL A C 1
ATOM 789 O O . VAL A 1 105 ? -16.865 9.378 33.655 1.00 58.59 105 VAL A O 1
ATOM 792 N N . PRO A 1 106 ? -15.864 11.059 32.559 1.00 59.84 106 PRO A N 1
ATOM 793 C CA . PRO A 1 106 ? -16.494 12.062 33.417 1.00 59.84 106 PRO A CA 1
ATOM 794 C C . PRO A 1 106 ? -18.017 12.076 33.247 1.00 59.84 106 PRO A C 1
ATOM 796 O O . PRO A 1 106 ? -18.738 12.208 34.230 1.00 59.84 106 PRO A O 1
ATOM 799 N N . ILE A 1 107 ? -18.528 11.861 32.030 1.00 66.75 107 ILE A N 1
ATOM 800 C CA . ILE A 1 107 ? -19.970 11.910 31.751 1.00 66.75 107 ILE A CA 1
ATOM 801 C C . ILE A 1 107 ? -20.682 10.705 32.380 1.00 66.75 107 ILE A C 1
ATOM 803 O O . ILE A 1 107 ? -21.681 10.873 33.082 1.00 66.75 107 ILE A O 1
ATOM 807 N N . THR A 1 108 ? -20.152 9.492 32.195 1.00 69.25 108 THR A N 1
ATOM 808 C CA . THR A 1 108 ? -20.747 8.283 32.788 1.00 69.25 108 THR A CA 1
ATOM 809 C C . THR A 1 108 ? -20.591 8.251 34.307 1.00 69.25 108 THR A C 1
ATOM 811 O O . THR A 1 108 ? -21.502 7.806 35.000 1.00 69.25 108 THR A O 1
ATOM 814 N N . ALA A 1 109 ? -19.478 8.759 34.849 1.00 77.00 109 ALA A N 1
ATOM 815 C CA . ALA A 1 109 ? -19.264 8.821 36.295 1.00 77.00 109 ALA A CA 1
ATOM 816 C C . ALA A 1 109 ? -20.210 9.818 36.984 1.00 77.00 109 ALA A C 1
ATOM 818 O O . ALA A 1 109 ? -20.748 9.510 38.048 1.00 77.00 109 ALA A O 1
ATOM 819 N N . VAL A 1 110 ? -20.457 10.983 36.371 1.00 81.75 110 VAL A N 1
ATOM 820 C CA . VAL A 1 110 ? -21.425 11.967 36.883 1.00 81.75 110 VAL A CA 1
ATOM 821 C C . VAL A 1 110 ? -22.849 11.412 36.825 1.00 81.75 110 VAL A C 1
ATOM 823 O O . VAL A 1 110 ? -23.595 11.545 37.791 1.00 81.75 110 VAL A O 1
ATOM 826 N N . ALA A 1 111 ? -23.229 10.731 35.741 1.00 83.12 111 ALA A N 1
ATOM 827 C CA . ALA A 1 111 ? -24.553 10.118 35.646 1.00 83.12 111 ALA A CA 1
ATOM 828 C C . ALA A 1 111 ? -24.777 9.060 36.744 1.00 83.12 111 ALA A C 1
ATOM 830 O O . ALA A 1 111 ? -25.787 9.094 37.445 1.00 83.12 111 ALA A O 1
ATOM 831 N N . VAL A 1 112 ? -23.809 8.159 36.950 1.00 89.19 112 VAL A N 1
ATOM 832 C CA . VAL A 1 112 ? -23.903 7.108 37.976 1.00 89.19 112 VAL A CA 1
ATOM 833 C C . VAL A 1 112 ? -23.946 7.701 39.386 1.00 89.19 112 VAL A C 1
ATOM 835 O O . VAL A 1 112 ? -24.749 7.251 40.203 1.00 89.19 112 VAL A O 1
ATOM 838 N N . SER A 1 113 ? -23.141 8.725 39.683 1.00 89.94 113 SER A N 1
ATOM 839 C CA . SER A 1 113 ? -23.138 9.346 41.013 1.00 89.94 113 SER A CA 1
ATOM 840 C C . SER A 1 113 ? -24.471 10.026 41.340 1.00 89.94 113 SER A C 1
ATOM 842 O O . SER A 1 113 ? -24.988 9.851 42.447 1.00 89.94 113 SER A O 1
ATOM 844 N N . VAL A 1 114 ? -25.081 10.711 40.367 1.00 94.62 114 VAL A N 1
ATOM 845 C CA . VAL A 1 114 ? -26.418 11.309 40.506 1.00 94.62 114 VAL A CA 1
ATOM 846 C C . VAL A 1 114 ? -27.479 10.230 40.734 1.00 94.62 114 VAL A C 1
ATOM 848 O O . VAL A 1 114 ? -28.315 10.374 41.629 1.00 94.62 114 VAL A O 1
ATOM 851 N N . CYS A 1 115 ? -27.430 9.121 39.989 1.00 95.31 115 CYS A N 1
ATOM 852 C CA . CYS A 1 115 ? -28.359 8.005 40.177 1.00 95.31 115 CYS A CA 1
ATOM 853 C C . CYS A 1 115 ? -28.246 7.384 41.577 1.00 95.31 115 CYS A C 1
ATOM 855 O O . CYS A 1 115 ? -29.265 7.168 42.235 1.00 95.31 115 CYS A O 1
ATOM 857 N N . VAL A 1 116 ? -27.024 7.133 42.059 1.00 95.69 116 VAL A N 1
ATOM 858 C CA . VAL A 1 116 ? -26.788 6.561 43.396 1.00 95.69 116 VAL A CA 1
ATOM 859 C C . VAL A 1 116 ? -27.286 7.506 44.489 1.00 95.69 116 VAL A C 1
ATOM 861 O O . VAL A 1 116 ? -27.984 7.064 45.402 1.00 95.69 116 VAL A O 1
ATOM 864 N N . ALA A 1 117 ? -27.003 8.807 44.377 1.00 95.94 117 ALA A N 1
ATOM 865 C CA . ALA A 1 117 ? -27.504 9.804 45.320 1.00 95.94 117 ALA A CA 1
ATOM 866 C C . ALA A 1 117 ? -29.042 9.838 45.347 1.00 95.94 117 ALA A C 1
ATOM 868 O O . ALA A 1 117 ? -29.637 9.845 46.425 1.00 95.94 117 ALA A O 1
ATOM 869 N N . GLY A 1 118 ? -29.687 9.778 44.177 1.00 96.88 118 GLY A N 1
ATOM 870 C CA . GLY A 1 118 ? -31.143 9.691 44.070 1.00 96.88 118 GLY A CA 1
ATOM 871 C C . GLY A 1 118 ? -31.707 8.476 44.807 1.00 96.88 118 GLY A C 1
ATOM 872 O O . GLY A 1 118 ? -32.599 8.625 45.642 1.00 96.88 118 GLY A O 1
ATOM 873 N N . VAL A 1 119 ? -31.149 7.284 44.566 1.00 97.06 119 VAL A N 1
ATOM 874 C CA . VAL A 1 119 ? -31.580 6.047 45.240 1.00 97.06 119 VAL A CA 1
ATOM 875 C C . VAL A 1 119 ? -31.428 6.160 46.759 1.00 97.06 119 VAL A C 1
ATOM 877 O O . VAL A 1 119 ? -32.361 5.813 47.480 1.00 97.06 119 VAL A O 1
ATOM 880 N N . VAL A 1 120 ? -30.309 6.696 47.258 1.00 96.81 120 VAL A N 1
ATOM 881 C CA . VAL A 1 120 ? -30.082 6.893 48.703 1.00 96.81 120 VAL A CA 1
ATOM 882 C C . VAL A 1 120 ? -31.102 7.858 49.315 1.00 96.81 120 VAL A C 1
ATOM 884 O O . VAL A 1 120 ? -31.626 7.597 50.396 1.00 96.81 120 VAL A O 1
ATOM 887 N N . VAL A 1 121 ? -31.436 8.954 48.632 1.00 97.00 121 VAL A N 1
ATOM 888 C CA . VAL A 1 121 ? -32.455 9.894 49.124 1.00 97.00 121 VAL A CA 1
ATOM 889 C C . VAL A 1 121 ? -33.827 9.224 49.179 1.00 97.00 121 VAL A C 1
ATOM 891 O O . VAL A 1 121 ? -34.518 9.336 50.193 1.00 97.00 121 VAL A O 1
ATOM 894 N N . PHE A 1 122 ? -34.211 8.478 48.139 1.00 96.62 122 PHE A N 1
ATOM 895 C CA . PHE A 1 122 ? -35.479 7.748 48.137 1.00 96.62 122 PHE A CA 1
ATOM 896 C C . PHE A 1 122 ? -35.548 6.726 49.274 1.00 96.62 122 PHE A C 1
ATOM 898 O O . PHE A 1 122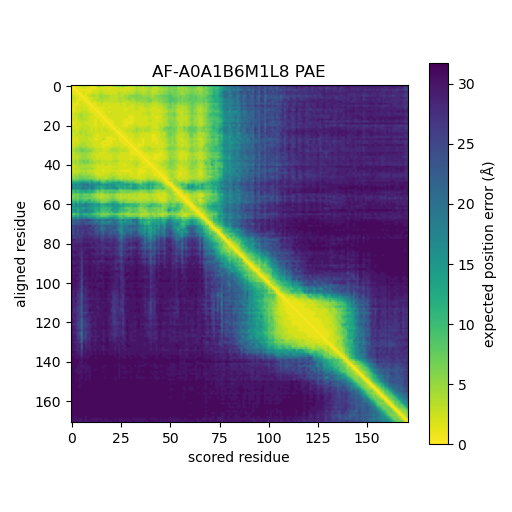 ? -36.548 6.698 49.993 1.00 96.62 122 PHE A O 1
ATOM 905 N N . THR A 1 123 ? -34.498 5.927 49.496 1.00 95.62 123 THR A N 1
ATOM 906 C CA . THR A 1 123 ? -34.500 4.943 50.589 1.00 95.62 123 THR A CA 1
ATOM 907 C C . THR A 1 123 ? -34.585 5.606 51.962 1.00 95.62 123 THR A C 1
ATOM 909 O O . THR A 1 123 ? -35.369 5.148 52.792 1.00 95.62 123 THR A O 1
ATOM 912 N N . LEU A 1 124 ? -33.880 6.718 52.199 1.00 96.31 124 LEU A N 1
ATOM 913 C CA . LEU A 1 124 ? -33.984 7.477 53.451 1.00 96.31 124 LEU A CA 1
ATOM 914 C C . LEU A 1 124 ? -35.392 8.036 53.676 1.00 96.31 124 LEU A C 1
ATOM 916 O O . LEU A 1 124 ? -35.927 7.913 54.780 1.00 96.31 124 LEU A O 1
ATOM 920 N N . VAL A 1 125 ? -36.024 8.597 52.640 1.00 96.25 125 VAL A N 1
ATOM 921 C CA . VAL A 1 125 ? -37.411 9.080 52.721 1.00 96.25 125 VAL A CA 1
ATOM 922 C C . VAL A 1 125 ? -38.350 7.931 53.068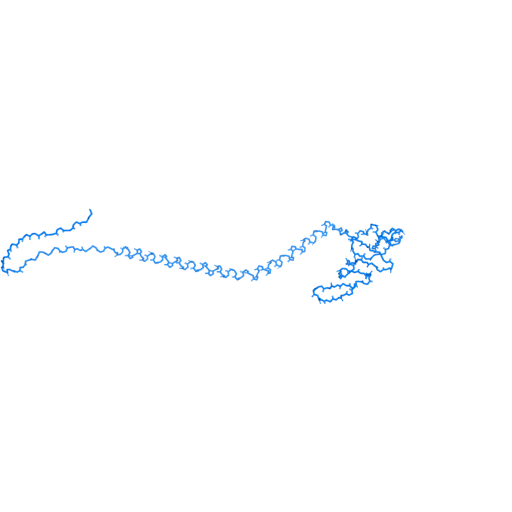 1.00 96.25 125 VAL A C 1
ATOM 924 O O . VAL A 1 125 ? -39.135 8.061 54.007 1.00 96.25 125 VAL A O 1
ATOM 927 N N . PHE A 1 126 ? -38.241 6.787 52.387 1.00 94.69 126 PHE A N 1
ATOM 928 C CA . PHE A 1 126 ? -39.057 5.617 52.709 1.00 94.69 126 PHE A CA 1
ATOM 929 C C . PHE A 1 126 ? -38.823 5.132 54.141 1.00 94.69 126 PHE A C 1
ATOM 931 O O . PHE A 1 126 ? -39.794 4.876 54.844 1.00 94.69 126 PHE A O 1
ATOM 938 N N . VAL A 1 127 ? -37.580 5.067 54.621 1.00 94.31 127 VAL A N 1
ATOM 939 C CA . VAL A 1 127 ? -37.283 4.670 56.007 1.00 94.31 127 VAL A CA 1
ATOM 940 C C . VAL A 1 127 ? -37.908 5.645 57.008 1.00 94.31 127 VAL A C 1
ATOM 942 O O . VAL A 1 127 ? -38.578 5.206 57.938 1.00 94.31 127 VAL A O 1
ATOM 945 N N . ILE A 1 128 ? -37.774 6.959 56.807 1.00 93.44 128 ILE A N 1
ATOM 946 C CA . ILE A 1 128 ? -38.379 7.970 57.692 1.00 93.44 128 ILE A CA 1
ATOM 947 C C . ILE A 1 128 ? -39.908 7.871 57.670 1.00 93.44 128 ILE A C 1
ATOM 949 O O . ILE A 1 128 ? -40.548 7.923 58.724 1.00 93.44 128 ILE A O 1
ATOM 953 N N . LEU A 1 129 ? -40.505 7.700 56.488 1.00 89.75 129 LEU A N 1
ATOM 954 C CA . LEU A 1 129 ? -41.948 7.521 56.347 1.00 89.75 129 LEU A CA 1
ATOM 955 C C . LEU A 1 129 ? -42.418 6.247 57.045 1.00 89.75 129 LEU A C 1
ATOM 957 O O . LEU A 1 129 ? -43.430 6.292 57.738 1.00 89.75 129 LEU A O 1
ATOM 961 N N . GLN A 1 130 ? -41.674 5.146 56.941 1.00 88.31 130 GLN A N 1
ATOM 962 C CA . GLN A 1 130 ? -42.000 3.897 57.627 1.00 88.31 130 GLN A CA 1
ATOM 963 C C . GLN A 1 130 ? -41.810 3.999 59.145 1.00 88.31 130 GLN A C 1
ATOM 965 O O . GLN A 1 130 ? -42.618 3.458 59.895 1.00 88.31 130 GLN A O 1
ATOM 970 N N . LEU A 1 131 ? -40.815 4.748 59.628 1.00 84.25 131 LEU A N 1
ATOM 971 C CA . LEU A 1 131 ? -40.646 5.021 61.059 1.00 84.25 131 LEU A CA 1
ATOM 972 C C . LEU A 1 131 ? -41.806 5.862 61.610 1.00 84.25 131 LEU A C 1
ATOM 974 O O . LEU A 1 131 ? -42.333 5.566 62.684 1.00 84.25 131 LEU A O 1
ATOM 978 N N . ARG A 1 132 ? -42.266 6.867 60.856 1.00 81.94 132 ARG A N 1
ATOM 979 C CA . ARG A 1 132 ? -43.442 7.671 61.225 1.00 81.94 132 ARG A CA 1
ATOM 980 C C . ARG A 1 132 ? -44.751 6.895 61.085 1.00 81.94 132 ARG A C 1
ATOM 982 O O . ARG A 1 132 ? -45.631 7.072 61.925 1.00 81.94 132 ARG A O 1
ATOM 989 N N . SER A 1 133 ? -44.885 6.028 60.079 1.00 78.00 133 SER A N 1
ATOM 990 C CA . SER A 1 133 ? -46.073 5.182 59.895 1.00 78.00 133 SER A CA 1
ATOM 991 C C . SER A 1 133 ? -46.170 4.151 61.013 1.00 78.00 133 SER A C 1
ATOM 993 O O . SER A 1 133 ? -47.240 4.004 61.597 1.00 78.00 133 SER A O 1
ATOM 995 N N . GLN A 1 134 ? -45.051 3.533 61.409 1.00 68.88 134 GLN A N 1
ATOM 996 C CA . GLN A 1 134 ? -45.004 2.666 62.583 1.00 68.88 134 GLN A CA 1
ATOM 997 C C . GLN A 1 134 ? -45.346 3.434 63.853 1.00 68.88 134 GLN A C 1
ATOM 999 O O . GLN A 1 134 ? -46.064 2.911 64.698 1.00 68.88 134 GLN A O 1
ATOM 1004 N N . GLN A 1 135 ? -44.889 4.678 63.996 1.00 64.25 135 GLN A N 1
ATOM 1005 C CA . GLN A 1 135 ? -45.262 5.512 65.136 1.00 64.25 135 GLN A CA 1
ATOM 1006 C C . GLN A 1 135 ? -46.756 5.888 65.116 1.00 64.25 135 GLN A C 1
ATOM 1008 O O . GLN A 1 135 ? -47.372 5.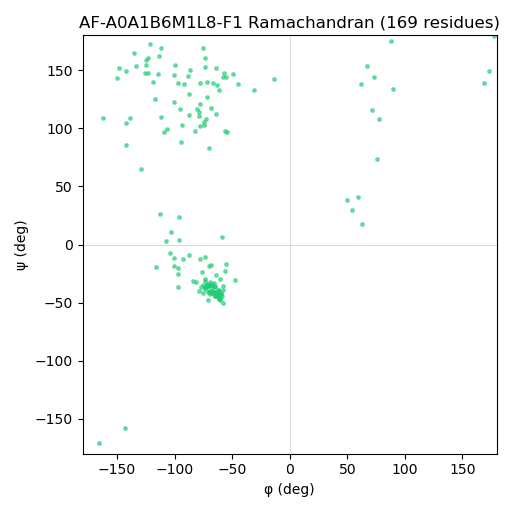960 66.176 1.00 64.25 135 GLN A O 1
ATOM 1013 N N . SER A 1 136 ? -47.356 6.071 63.934 1.00 59.03 136 SER A N 1
ATOM 1014 C CA . SER A 1 136 ? -48.799 6.299 63.759 1.00 59.03 136 SER A CA 1
ATOM 1015 C C . SER A 1 136 ? -49.621 5.037 64.034 1.00 59.03 136 SER A C 1
ATOM 1017 O O . SER A 1 136 ? -50.647 5.115 64.700 1.00 59.03 136 SER A O 1
ATOM 1019 N N . GLN A 1 137 ? -49.149 3.871 63.587 1.00 58.81 137 GLN A N 1
ATOM 1020 C CA . GLN A 1 137 ? -49.738 2.560 63.876 1.00 58.81 137 GLN A CA 1
ATOM 1021 C C . GLN A 1 137 ? -49.637 2.242 65.376 1.00 58.81 137 GLN A C 1
ATOM 1023 O O . GLN A 1 137 ? -50.615 1.834 65.994 1.00 58.81 137 GLN A O 1
ATOM 1028 N N . ARG A 1 138 ? -48.494 2.535 66.012 1.00 56.34 138 ARG A N 1
ATOM 1029 C CA . ARG A 1 138 ? -48.310 2.414 67.470 1.00 56.34 138 ARG A CA 1
ATOM 1030 C C . ARG A 1 138 ? -49.123 3.433 68.278 1.00 56.34 138 ARG A C 1
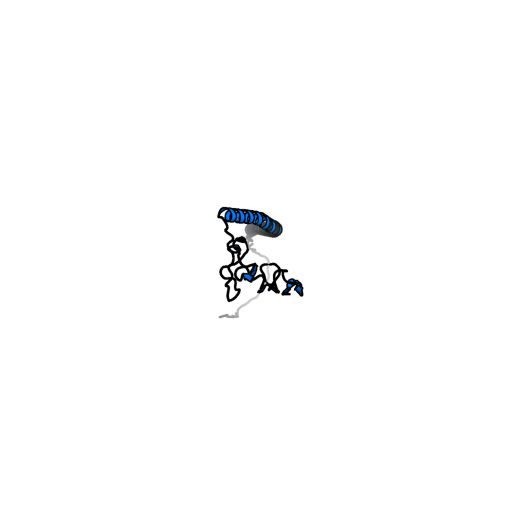ATOM 1032 O O . ARG A 1 138 ? -49.311 3.224 69.471 1.00 56.34 138 ARG A O 1
ATOM 1039 N N . ARG A 1 139 ? -49.614 4.515 67.662 1.00 56.75 139 ARG A N 1
ATOM 1040 C CA . ARG A 1 139 ? -50.481 5.525 68.300 1.00 56.75 139 ARG A CA 1
ATOM 1041 C C . ARG A 1 139 ? -51.983 5.300 68.068 1.00 56.75 139 ARG A C 1
ATOM 1043 O O . ARG A 1 139 ? -52.773 6.120 68.523 1.00 56.75 139 ARG A O 1
ATOM 1050 N N . GLY A 1 140 ? -52.398 4.214 67.410 1.00 56.53 140 GLY A N 1
ATOM 1051 C CA . GLY A 1 140 ? -53.771 4.057 66.919 1.00 56.53 140 GLY A CA 1
ATOM 1052 C C . GLY A 1 140 ? -54.470 2.750 67.289 1.00 56.53 140 GLY A C 1
ATOM 1053 O O . GLY A 1 140 ? -54.834 2.002 66.396 1.00 56.53 140 GLY A O 1
ATOM 1054 N N . TYR A 1 141 ? -54.729 2.517 68.577 1.00 53.97 141 TYR A N 1
ATOM 1055 C CA . TYR A 1 141 ? -55.932 1.806 69.043 1.00 53.97 141 TYR A CA 1
ATOM 1056 C C . TYR A 1 141 ? -56.402 2.479 70.338 1.00 53.97 141 TYR A C 1
ATOM 1058 O O . TYR A 1 141 ? -56.024 2.080 71.438 1.00 53.97 141 TYR A O 1
ATOM 1066 N N . SER A 1 142 ? -57.204 3.540 70.213 1.00 60.38 142 SER A N 1
ATOM 1067 C CA . SER A 1 142 ? -57.926 4.087 71.364 1.00 60.38 142 SER A CA 1
ATOM 1068 C C . SER A 1 142 ? -59.146 3.199 71.606 1.00 60.38 142 SER A C 1
ATOM 1070 O O . SER A 1 142 ? -60.046 3.140 70.768 1.00 60.38 142 SER A O 1
ATOM 1072 N N . LYS A 1 143 ? -59.154 2.440 72.707 1.00 59.56 143 LYS A N 1
ATOM 1073 C CA . LYS A 1 143 ? -60.332 1.664 73.113 1.00 59.56 143 LYS A CA 1
ATOM 1074 C C . LYS A 1 143 ? -61.426 2.642 73.534 1.00 59.56 143 LYS A C 1
ATOM 1076 O O . LYS A 1 143 ? -61.247 3.382 74.496 1.00 59.56 143 LYS A O 1
ATOM 1081 N N . VAL A 1 144 ? -62.548 2.635 72.821 1.00 61.41 144 VAL A N 1
ATOM 1082 C CA . VAL A 1 144 ? -63.721 3.447 73.160 1.00 61.41 144 VAL A CA 1
ATOM 1083 C C . VAL A 1 144 ? -64.467 2.763 74.316 1.00 61.41 144 VAL A C 1
ATOM 1085 O O . VAL A 1 144 ? -64.849 1.600 74.166 1.00 61.41 144 VAL A O 1
ATOM 1088 N N . PRO A 1 145 ? -64.665 3.415 75.476 1.00 57.72 145 PRO A N 1
ATOM 1089 C CA . PRO A 1 145 ? -65.465 2.842 76.550 1.00 57.72 145 PRO A CA 1
ATOM 1090 C C . PRO A 1 145 ? -66.951 2.860 76.170 1.00 57.72 145 PRO A C 1
ATOM 1092 O O . PRO A 1 145 ? -67.505 3.900 75.817 1.00 57.72 145 PRO A O 1
ATOM 1095 N N . VAL A 1 146 ? -67.605 1.699 76.254 1.00 53.50 146 VAL A N 1
ATOM 1096 C CA . VAL A 1 146 ? -69.059 1.575 76.094 1.00 53.50 146 VAL A CA 1
ATOM 1097 C C . VAL A 1 146 ? -69.717 2.108 77.363 1.00 53.50 146 VAL A C 1
ATOM 1099 O O . VAL A 1 146 ? -69.733 1.441 78.398 1.00 53.50 146 VAL A O 1
ATOM 1102 N N . HIS A 1 147 ? -70.248 3.325 77.295 1.00 52.38 147 HIS A N 1
ATOM 1103 C CA . HIS A 1 147 ? -71.053 3.893 78.368 1.00 52.38 147 HIS A CA 1
ATOM 1104 C C . HIS A 1 147 ? -72.432 3.216 78.347 1.00 52.38 147 HIS A C 1
ATOM 1106 O O . HIS A 1 147 ? -73.255 3.494 77.476 1.00 52.38 147 HIS A O 1
ATOM 1112 N N . ARG A 1 148 ? -72.699 2.306 79.295 1.00 51.44 148 ARG A N 1
ATOM 1113 C CA . ARG A 1 148 ? -74.075 1.886 79.604 1.00 51.44 148 ARG A CA 1
ATOM 1114 C C . ARG A 1 148 ? -74.812 3.110 80.146 1.00 51.44 148 ARG A C 1
ATOM 1116 O O . ARG A 1 148 ? -74.483 3.584 81.231 1.00 51.44 148 ARG A O 1
ATOM 1123 N N . TYR A 1 149 ? -75.781 3.624 79.400 1.00 42.59 149 TYR A N 1
ATOM 1124 C CA . TYR A 1 149 ? -76.755 4.576 79.922 1.00 42.59 149 TYR A CA 1
ATOM 1125 C C . TYR A 1 149 ? -77.981 3.793 80.390 1.00 42.59 149 TYR A C 1
ATOM 1127 O O . TYR A 1 149 ? -78.791 3.343 79.586 1.00 42.59 149 TYR A O 1
ATOM 1135 N N . THR A 1 150 ? -78.100 3.614 81.705 1.00 49.72 150 THR A N 1
ATOM 1136 C CA . THR A 1 150 ? -79.407 3.424 82.337 1.00 49.72 150 THR A CA 1
ATOM 1137 C C . THR A 1 150 ? -80.085 4.787 82.315 1.00 49.72 150 THR A C 1
ATOM 1139 O O . THR A 1 150 ? -79.664 5.692 83.031 1.00 49.72 150 THR A O 1
ATOM 1142 N N . SER A 1 151 ? -81.094 4.954 81.464 1.00 39.94 151 SER A N 1
ATOM 1143 C CA . SER A 1 151 ? -81.941 6.145 81.431 1.00 39.94 151 SER A CA 1
ATOM 1144 C C . SER A 1 151 ? -83.355 5.792 81.895 1.00 39.94 151 SER A C 1
ATOM 1146 O O . SER A 1 151 ? -84.104 5.126 81.190 1.00 39.94 151 SER A O 1
ATOM 1148 N N . SER A 1 152 ? -83.714 6.278 83.074 1.00 41.81 152 SER A N 1
ATOM 1149 C CA . SER A 1 152 ? -85.079 6.657 83.478 1.00 41.81 152 SER A CA 1
ATOM 1150 C C . SER A 1 152 ? -84.988 8.130 83.906 1.00 41.81 152 SER A C 1
ATOM 1152 O O . SER A 1 152 ? -83.922 8.448 84.451 1.00 41.81 152 SER A O 1
ATOM 1154 N N . PRO A 1 153 ? -85.988 9.035 83.753 1.00 52.28 153 PRO A N 1
ATOM 1155 C CA . PRO A 1 153 ? -87.466 8.853 83.715 1.00 52.28 153 PRO A CA 1
ATOM 1156 C C . PRO A 1 153 ? -88.161 9.822 82.684 1.00 52.28 153 PRO A C 1
ATOM 1158 O O . PRO A 1 153 ? -87.426 10.335 81.840 1.00 52.28 153 PRO A O 1
ATOM 1161 N N . PRO A 1 154 ? -89.474 10.199 82.713 1.00 45.75 154 PRO A N 1
ATOM 1162 C CA . PRO A 1 154 ? -90.696 9.672 83.358 1.00 45.75 154 PRO A CA 1
ATOM 1163 C C . PRO A 1 154 ? -91.853 9.299 82.371 1.00 45.75 154 PRO A C 1
ATOM 1165 O O . PRO A 1 154 ? -91.777 9.564 81.176 1.00 45.75 154 PRO A O 1
ATOM 1168 N N . GLU A 1 155 ? -92.901 8.668 82.931 1.00 36.00 155 GLU A N 1
ATOM 1169 C CA . GLU A 1 155 ? -94.315 8.465 82.497 1.00 36.00 155 GLU A CA 1
ATOM 1170 C C . GLU A 1 155 ? -94.848 9.318 81.315 1.00 36.00 155 GLU A C 1
ATOM 1172 O O . GLU A 1 155 ? -94.555 10.505 81.238 1.00 36.00 155 GLU A O 1
ATOM 1177 N N . LEU A 1 156 ? -95.687 8.848 80.374 1.00 39.41 156 LEU A N 1
ATOM 1178 C CA . LEU A 1 156 ? -96.999 8.160 80.458 1.00 39.41 156 LEU A CA 1
ATOM 1179 C C . LEU A 1 156 ? -97.506 7.937 78.985 1.00 39.41 156 LEU A C 1
ATOM 1181 O O . LEU A 1 156 ? -96.933 8.541 78.078 1.00 39.41 156 LEU A O 1
ATOM 1185 N N . PRO A 1 157 ? -98.676 7.325 78.707 1.00 43.06 157 PRO A N 1
ATOM 1186 C CA . PRO A 1 157 ? -99.091 5.935 78.878 1.00 43.06 157 PRO A CA 1
ATOM 1187 C C . PRO A 1 157 ? -99.353 5.174 77.552 1.00 43.06 157 PRO A C 1
ATOM 1189 O O . PRO A 1 157 ? -99.650 5.753 76.514 1.00 43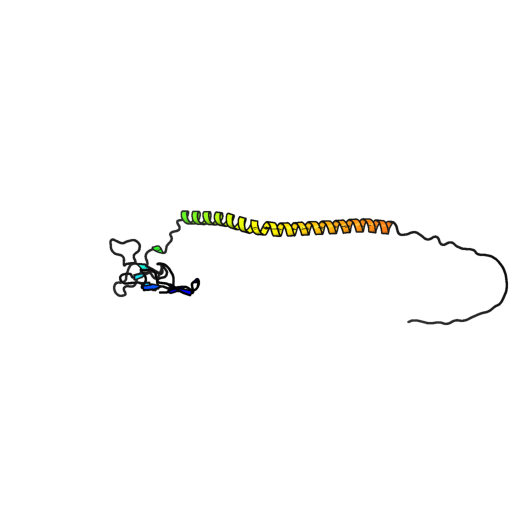.06 157 PRO A O 1
ATOM 1192 N N . SER A 1 158 ? -99.350 3.846 77.715 1.00 30.73 158 SER A N 1
ATOM 1193 C CA . SER A 1 158 ? -100.301 2.845 77.197 1.00 30.73 158 SER A CA 1
ATOM 1194 C C . SER A 1 158 ? -100.517 2.612 75.698 1.00 30.73 158 SER A C 1
ATOM 1196 O O . SER A 1 158 ? -100.805 3.513 74.925 1.00 30.73 158 SER A O 1
ATOM 1198 N N . GLU A 1 159 ? -100.601 1.304 75.437 1.00 29.28 159 GLU A N 1
ATOM 1199 C CA . GLU A 1 159 ? -101.159 0.598 74.281 1.00 29.28 159 GLU A CA 1
ATOM 1200 C C . GLU A 1 159 ? -100.175 0.328 73.146 1.00 29.28 159 GLU A C 1
ATOM 1202 O O . GLU A 1 159 ? -99.451 1.201 72.696 1.00 29.28 159 GLU A O 1
ATOM 1207 N N . SER A 1 160 ? -100.101 -0.861 72.569 1.00 30.02 160 SER A N 1
ATOM 1208 C CA . SER A 1 160 ? -100.516 -2.236 72.886 1.00 30.02 160 SER A CA 1
ATOM 1209 C C . SER A 1 160 ? -100.202 -2.987 71.597 1.00 30.02 160 SER A C 1
ATOM 1211 O O . SER A 1 160 ? -100.438 -2.410 70.537 1.00 30.02 160 SER A O 1
ATOM 1213 N N . HIS A 1 161 ? -99.852 -4.273 71.693 1.00 30.00 161 HIS A N 1
ATOM 1214 C CA . HIS A 1 161 ? -99.903 -5.213 70.563 1.00 30.00 161 HIS A CA 1
ATOM 1215 C C . HIS A 1 161 ? -98.883 -4.914 69.439 1.00 30.00 161 HIS A C 1
ATOM 1217 O O . HIS A 1 161 ? -98.498 -3.782 69.200 1.00 30.00 161 HIS A O 1
ATOM 1223 N N . SER A 1 162 ? -98.404 -5.838 68.627 1.00 30.23 162 SER A N 1
ATOM 1224 C CA . SER A 1 162 ? -98.351 -7.294 68.575 1.00 30.23 162 SER A CA 1
ATOM 1225 C C . SER A 1 162 ? -97.878 -7.568 67.146 1.00 30.23 162 SER A C 1
ATOM 1227 O O . SER A 1 162 ? -98.356 -6.914 66.224 1.00 30.23 162 SER A O 1
ATOM 1229 N N . ASP A 1 163 ? -96.989 -8.544 67.018 1.00 31.12 163 ASP A N 1
ATOM 1230 C CA . ASP A 1 163 ? -96.874 -9.460 65.882 1.00 31.12 163 ASP A CA 1
ATOM 1231 C C . ASP A 1 163 ? -96.301 -9.012 64.512 1.00 31.12 163 ASP A C 1
ATOM 1233 O O . ASP A 1 163 ? -96.495 -7.908 64.007 1.00 31.12 163 ASP A O 1
ATOM 1237 N N . ASP A 1 164 ? -95.596 -10.008 63.957 1.00 36.50 164 ASP A N 1
ATOM 1238 C CA . ASP A 1 164 ? -95.290 -10.338 62.557 1.00 36.50 164 ASP A CA 1
ATOM 1239 C C . ASP A 1 164 ? -94.193 -9.547 61.820 1.00 36.50 164 ASP A C 1
ATOM 1241 O O . ASP A 1 164 ? -94.230 -8.336 61.62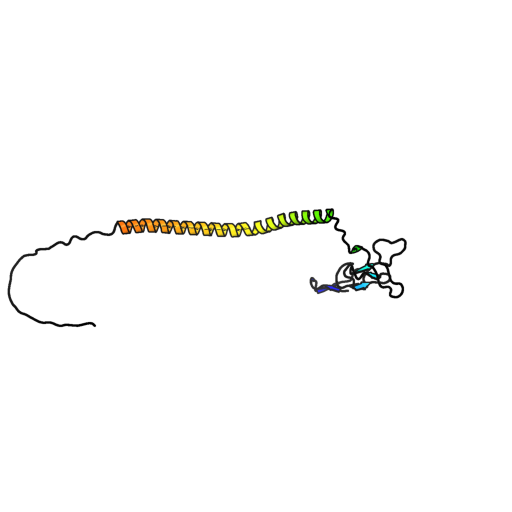9 1.00 36.50 164 ASP A O 1
ATOM 1245 N N . GLU A 1 165 ? -93.040 -10.181 61.565 1.00 35.91 165 GLU A N 1
ATOM 1246 C CA . GLU A 1 165 ? -92.749 -11.088 60.431 1.00 35.91 165 GLU A CA 1
ATOM 1247 C C . GLU A 1 165 ? -92.653 -10.314 59.106 1.00 35.91 165 GLU A C 1
ATOM 1249 O O . GLU A 1 165 ? -93.632 -9.746 58.661 1.00 35.91 165 GLU A O 1
ATOM 1254 N N . VAL A 1 166 ? -91.471 -10.299 58.471 1.00 43.53 166 VAL A N 1
ATOM 1255 C CA . VAL A 1 166 ? -91.285 -10.717 57.066 1.00 43.53 166 VAL A CA 1
ATOM 1256 C C . VAL A 1 166 ? -89.795 -11.001 56.828 1.00 43.53 166 VAL A C 1
ATOM 1258 O O . VAL A 1 166 ? -88.927 -10.130 56.772 1.00 43.53 166 VAL A O 1
ATOM 1261 N N . LEU A 1 167 ? -89.563 -12.298 56.685 1.00 36.56 167 LEU A N 1
ATOM 1262 C CA . LEU A 1 167 ? -88.548 -13.011 55.924 1.00 36.56 167 LEU A CA 1
ATOM 1263 C C . LEU A 1 167 ? -88.084 -12.304 54.633 1.00 36.56 167 LEU A C 1
ATOM 1265 O O . LEU A 1 167 ? -88.900 -12.001 53.773 1.00 36.56 167 LEU A O 1
ATOM 1269 N N . PHE A 1 168 ? -86.772 -12.222 54.394 1.00 36.41 168 PHE A N 1
ATOM 1270 C CA . PHE A 1 168 ? -86.244 -12.454 53.043 1.00 36.41 168 PHE A CA 1
ATOM 1271 C C . PHE A 1 168 ? -84.913 -13.210 53.104 1.00 36.41 168 PHE A C 1
ATOM 1273 O O . PHE A 1 168 ? -83.857 -12.689 53.460 1.00 36.41 168 PHE A O 1
ATOM 1280 N N . THR A 1 169 ? -85.028 -14.487 52.759 1.00 35.00 169 THR A N 1
ATOM 1281 C CA . THR A 1 169 ? -83.989 -15.475 52.473 1.00 35.00 169 THR A CA 1
ATOM 1282 C C . THR A 1 169 ? -83.024 -15.020 51.381 1.00 35.00 169 THR A C 1
ATOM 1284 O O . THR A 1 169 ? -83.449 -14.465 50.365 1.00 35.00 169 THR A O 1
ATOM 1287 N N . LYS A 1 170 ? -81.741 -15.376 51.518 1.00 31.91 170 LYS A N 1
ATOM 1288 C CA . LYS A 1 170 ? -80.803 -15.419 50.394 1.00 31.91 170 LYS A CA 1
ATOM 1289 C C . LYS A 1 170 ? -79.898 -16.655 50.485 1.00 31.91 170 LYS A C 1
ATOM 1291 O O . LYS A 1 170 ? -78.935 -16.643 51.242 1.00 31.91 170 LYS A O 1
ATOM 1296 N N . THR A 1 171 ? -80.170 -17.592 49.572 1.00 33.62 171 THR A N 1
ATOM 1297 C CA . THR A 1 171 ? -79.376 -18.766 49.132 1.00 33.62 171 THR A CA 1
ATOM 1298 C C . THR A 1 171 ? -79.387 -19.995 50.024 1.00 33.62 171 THR A C 1
ATOM 1300 O O . THR A 1 171 ? -78.963 -19.891 51.191 1.00 33.62 171 THR A O 1
#

Mean predicted aligned error: 21.35 Å

InterPro domains:
  IPR006212 Furin-like repeat [SM00261] (7-54)
  IPR006212 Furin-like repeat [cd00064] (12-55)
  IPR009030 Growth factor receptor cysteine-rich domain superfamily [SSF57184] (2-66)

Solvent-accessible surface area (backbone atoms only — not comparable to full-atom values): 10462 Å² total; per-residue (Å²): 84,26,74,39,80,95,75,75,42,78,41,75,38,32,92,61,30,60,30,29,77,40,75,52,66,56,26,36,76,36,36,35,86,86,33,29,50,26,79,85,61,19,24,57,30,39,63,53,50,101,87,42,89,69,83,24,22,42,54,42,90,87,77,60,44,47,56,64,54,45,70,84,78,60,78,76,66,46,73,71,52,53,51,51,54,53,52,54,51,52,52,54,46,50,54,51,50,51,53,56,45,62,69,50,47,61,59,55,50,52,52,52,52,54,51,53,54,51,53,52,52,52,52,52,50,52,49,52,52,50,55,51,48,50,51,50,59,76,70,62,80,83,83,79,80,83,78,83,78,87,82,82,88,82,91,87,82,85,86,76,90,78,89,81,89,84,88,83,88,82,135

Foldseek 3Di:
DEQDVVVRDDDDEDPQAPDAHDHDQQGHDHGDPPWAQPPVSRGTAHDDDPVDLPRHFHADPPPRHGDGDRCPVDPPCDVVNVVVVVVVVVVVCVVVVCVVCVVVVVVVVVVVVVVVVVVVVVVVVVVVVVVVVVVVVVVDDDDDDDDDDPDDDDDDDDDDDDDDDDDDDDD

Sequence (171 aa):
QYYDPPTQLCKPCHAACRSCSGSGPFSCTACTYPLHLDTLNNQCVPCCTQTTTHDCCSCDKDTGECHNSSPAGKRRITSEQAERANADEIEAQRLQAAQRFSAFVPITAVAVSVCVAGVVVFTLVFVILQLRSQQSQRRGYSKVPVHRYTSSPPELPSESHSDDEVLFTKT

pLDDT: mean 71.14, std 20.86, range [29.28, 97.06]

Organism: NCBI:txid36148